Protein AF-A0AAQ4NQ13-F1 (afdb_monomer)

Solvent-accessible surface area (backbone atoms only — not comparable to full-atom values): 5378 Å² total; per-residue (Å²): 134,80,83,78,75,78,78,54,61,50,82,74,48,78,78,46,77,54,91,69,24,38,33,30,37,25,36,32,69,87,77,73,40,84,43,76,48,77,48,58,62,57,90,79,72,77,76,79,82,62,68,92,73,67,69,60,76,89,78,63,56,94,89,64,81,89,59,65,76,92,73,60,57,85,87,78,70,130

Secondary structure (DSSP, 8-state):
--------EEEEEEEEEETTEEEEEEEETTTTEEEEEEEESSTT------GGG---GGG--TT---S-GGG--TT---

Nearest PDB structures (foldseek):
  3fme-assembly1_A  TM=8.701E-01  e=2.795E-01  Homo sapiens
  4csv-assembly1_A  TM=8.571E-01  e=8.489E-01  synthetic construct
  7kx8-assembly1_A  TM=6.222E-01  e=1.769E-01  Homo sapiens
  2w5h-assembly1_A  TM=6.824E-01  e=4.714E-01  Homo sapiens
  2w5b-assembly1_A  TM=6.864E-01  e=4.714E-01  Homo sapiens

Sequence (78 aa):
MDNSKSEESSLLEFIGEGCFGKVAKCVNMNTNENTAIKILKDPFRVKLIDFGLAMPASEVWEGMIVQPCAYRAPEVSL

pLDDT: mean 75.87, std 16.02, range [42.03, 96.88]

Radius of gyration: 20.05 Å; Cα contacts (8 Å, |Δi|>4): 74; chains: 1; bounding box: 53×26×47 Å

Mean predicted aligned error: 14.19 Å

Structure (mmCIF, N/CA/C/O backbone):
data_AF-A0AAQ4NQ13-F1
#
_entry.id   AF-A0AAQ4NQ13-F1
#
loop_
_atom_site.group_PDB
_atom_site.id
_atom_site.type_symbol
_atom_site.label_atom_id
_atom_site.label_alt_id
_atom_site.label_comp_id
_atom_site.label_asym_id
_atom_site.label_entity_id
_atom_site.label_seq_id
_atom_site.pdbx_PDB_ins_code
_atom_site.Cartn_x
_atom_site.Cartn_y
_atom_site.Cartn_z
_atom_site.occupancy
_atom_site.B_iso_or_equiv
_atom_site.auth_seq_id
_atom_site.auth_comp_id
_atom_site.auth_asym_id
_atom_site.auth_atom_id
_atom_site.pdbx_PDB_model_num
ATOM 1 N N . MET A 1 1 ? -31.145 -5.449 -2.214 1.00 42.03 1 MET A N 1
ATOM 2 C CA . MET A 1 1 ? -31.004 -4.987 -0.818 1.00 42.03 1 MET A CA 1
ATOM 3 C C . MET A 1 1 ? -29.518 -4.935 -0.536 1.00 42.03 1 MET A C 1
ATOM 5 O O . MET A 1 1 ? -28.951 -5.912 -0.066 1.00 42.03 1 MET A O 1
ATOM 9 N N . ASP A 1 2 ? -28.878 -3.841 -0.940 1.00 46.59 2 ASP A N 1
ATOM 10 C CA . ASP A 1 2 ? -27.469 -3.607 -0.645 1.00 46.59 2 ASP A CA 1
ATOM 11 C C . ASP A 1 2 ? -27.347 -3.252 0.833 1.00 46.59 2 ASP A C 1
ATOM 13 O O . ASP A 1 2 ? -27.926 -2.275 1.306 1.00 46.59 2 ASP A O 1
ATOM 17 N N . ASN A 1 3 ? -26.639 -4.088 1.584 1.00 46.00 3 ASN A N 1
ATOM 18 C CA . ASN A 1 3 ? -26.333 -3.834 2.981 1.00 46.00 3 ASN A CA 1
ATOM 19 C C . ASN A 1 3 ? -25.165 -2.839 3.048 1.00 46.00 3 ASN A C 1
ATOM 21 O O . ASN A 1 3 ? -24.028 -3.221 3.321 1.00 46.00 3 ASN A O 1
ATOM 25 N N . SER A 1 4 ? -25.427 -1.567 2.742 1.00 55.00 4 SER A N 1
ATOM 26 C CA . SER A 1 4 ? -24.462 -0.485 2.936 1.00 55.00 4 SER A CA 1
ATOM 27 C C . SER A 1 4 ? -24.356 -0.180 4.431 1.00 55.00 4 SER A C 1
ATOM 29 O O . SER A 1 4 ? -24.955 0.773 4.928 1.00 55.00 4 SER A O 1
ATOM 31 N N . LYS A 1 5 ? -23.621 -1.011 5.176 1.00 54.88 5 LYS A N 1
ATOM 32 C CA . LYS A 1 5 ? -23.148 -0.615 6.504 1.00 54.88 5 LYS A CA 1
ATOM 33 C C . LYS A 1 5 ? -22.190 0.554 6.302 1.00 54.88 5 LYS A C 1
ATOM 35 O O . LYS A 1 5 ? -21.088 0.375 5.790 1.00 54.88 5 LYS A O 1
ATOM 40 N N . SER A 1 6 ? -22.628 1.758 6.653 1.00 59.50 6 SER A N 1
ATOM 41 C CA . SER A 1 6 ? -21.735 2.896 6.823 1.00 59.50 6 SER A CA 1
ATOM 42 C C . SER A 1 6 ? -20.895 2.627 8.070 1.00 59.50 6 SER A C 1
ATOM 44 O O . SER A 1 6 ? -21.325 2.894 9.190 1.00 59.50 6 SER A O 1
ATOM 46 N N . GLU A 1 7 ? -19.734 2.006 7.884 1.00 71.12 7 GLU A N 1
ATOM 47 C CA . GLU A 1 7 ? -18.726 1.873 8.934 1.00 71.12 7 GLU A CA 1
ATOM 48 C C . GLU A 1 7 ? -18.187 3.281 9.224 1.00 71.12 7 GLU A C 1
ATOM 50 O O . GLU A 1 7 ? -17.391 3.831 8.462 1.00 71.12 7 GLU A O 1
ATOM 55 N N . GLU A 1 8 ? -18.699 3.909 10.282 1.00 83.94 8 GLU A N 1
ATOM 56 C CA . GLU A 1 8 ? -18.270 5.236 10.704 1.00 83.94 8 GLU A CA 1
ATOM 57 C C . GLU A 1 8 ? -16.867 5.132 11.314 1.00 83.94 8 G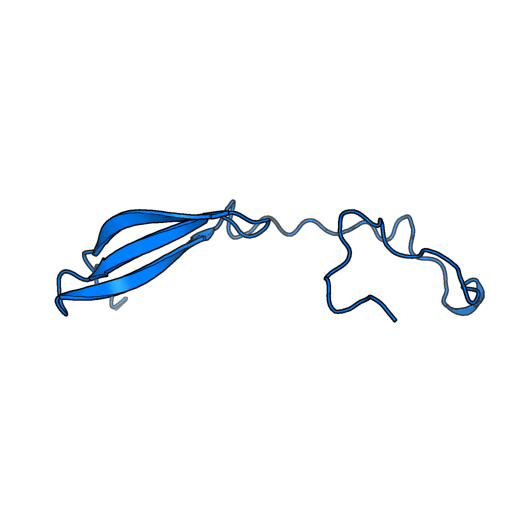LU A C 1
ATOM 59 O O . GLU A 1 8 ? -16.651 4.475 12.335 1.00 83.94 8 GLU A O 1
ATOM 64 N N . SER A 1 9 ? -15.883 5.740 10.652 1.00 86.44 9 SER A N 1
ATOM 65 C CA . SER A 1 9 ? -14.481 5.699 11.068 1.00 86.44 9 SER A CA 1
ATOM 66 C C . SER A 1 9 ? -13.888 7.099 11.127 1.00 86.44 9 SER A C 1
ATOM 68 O O . SER A 1 9 ? -14.044 7.871 10.179 1.00 86.44 9 SER A O 1
ATOM 70 N N . SER A 1 10 ? -13.151 7.399 12.194 1.00 92.50 10 SER A N 1
ATOM 71 C CA . SER A 1 10 ? -12.432 8.667 12.348 1.00 92.50 10 SER A CA 1
ATOM 72 C C . SER A 1 10 ? -10.976 8.517 11.910 1.00 92.50 10 SER A C 1
ATOM 74 O O . SER A 1 10 ? -10.274 7.624 12.389 1.00 92.50 10 SER A O 1
ATOM 76 N N . LEU A 1 11 ? -10.511 9.387 11.009 1.00 92.19 11 LEU A N 1
ATOM 77 C CA . LEU A 1 11 ? -9.118 9.416 10.550 1.00 92.19 11 LEU A CA 1
ATOM 78 C C . LEU A 1 11 ? -8.205 9.957 11.657 1.00 92.19 11 LEU A C 1
ATOM 80 O O . LEU A 1 11 ? -8.484 11.012 12.220 1.00 92.19 11 LEU A O 1
ATOM 84 N N . LEU A 1 12 ? -7.105 9.253 11.940 1.00 93.31 12 LEU A N 1
ATOM 85 C CA . LEU A 1 12 ? -6.079 9.698 12.887 1.00 93.31 12 LEU A CA 1
ATOM 86 C C . LEU A 1 12 ? -4.889 10.324 12.158 1.00 93.31 12 LEU A C 1
ATOM 88 O O . LEU A 1 12 ? -4.617 11.511 12.299 1.00 93.31 12 LEU A O 1
ATOM 92 N N . GLU A 1 13 ? -4.179 9.520 11.367 1.00 95.50 13 GLU A N 1
ATOM 93 C CA . GLU A 1 13 ? -2.957 9.933 10.675 1.00 95.50 13 GLU A CA 1
ATOM 94 C C . GLU A 1 13 ? -2.733 9.111 9.403 1.00 95.50 13 GLU A C 1
ATOM 96 O O . GLU A 1 13 ? -3.222 7.987 9.271 1.00 95.50 13 GLU A O 1
ATOM 101 N N . PHE A 1 14 ? -1.958 9.652 8.465 1.00 96.19 14 PHE A N 1
ATOM 102 C CA . PHE A 1 14 ? -1.466 8.886 7.322 1.00 96.19 14 PHE A CA 1
ATOM 103 C C . PHE A 1 14 ? -0.185 8.149 7.711 1.00 96.19 14 PHE A C 1
ATOM 105 O O . PHE A 1 14 ? 0.773 8.772 8.153 1.00 96.19 14 PHE A O 1
ATOM 112 N N . ILE A 1 15 ? -0.165 6.832 7.501 1.00 96.88 15 ILE A N 1
ATOM 113 C CA . ILE A 1 15 ? 0.946 5.953 7.897 1.00 96.88 15 ILE A CA 1
ATOM 114 C C . ILE A 1 15 ? 1.748 5.414 6.708 1.00 96.88 15 ILE A C 1
ATOM 116 O O . ILE A 1 15 ? 2.772 4.765 6.900 1.00 96.88 15 ILE A O 1
ATOM 120 N N . GLY A 1 16 ? 1.304 5.660 5.472 1.00 93.31 16 GLY A N 1
ATOM 121 C CA . GLY A 1 16 ? 2.052 5.252 4.286 1.00 93.31 16 GLY A CA 1
ATOM 122 C C . GLY A 1 16 ? 1.474 5.774 2.975 1.00 93.31 16 GLY A C 1
ATOM 123 O O . GLY A 1 16 ? 0.276 6.034 2.855 1.00 93.31 16 GLY A O 1
ATOM 124 N N . GLU A 1 17 ? 2.335 5.891 1.967 1.00 94.31 17 GLU A N 1
ATOM 125 C CA . GLU A 1 17 ? 1.973 6.229 0.592 1.00 94.31 17 GLU A CA 1
ATOM 126 C C . GLU A 1 17 ? 2.758 5.348 -0.384 1.00 94.31 17 GLU A C 1
ATOM 128 O O . GLU A 1 17 ? 3.957 5.136 -0.224 1.00 94.31 17 GLU A O 1
ATOM 133 N N . GLY A 1 18 ? 2.077 4.838 -1.408 1.00 86.25 18 GLY A N 1
ATOM 134 C CA . GLY A 1 18 ? 2.687 4.060 -2.479 1.00 86.25 18 GLY A CA 1
ATOM 135 C C . GLY A 1 18 ? 1.909 4.172 -3.787 1.00 86.25 18 GLY A C 1
ATOM 136 O O . GLY A 1 18 ? 0.948 4.937 -3.905 1.00 86.25 18 GLY A O 1
ATOM 137 N N . CYS A 1 19 ? 2.300 3.375 -4.785 1.00 82.25 19 CYS A N 1
ATOM 138 C CA . CYS A 1 19 ? 1.684 3.403 -6.118 1.00 82.25 19 CYS A CA 1
ATOM 139 C C . CYS A 1 19 ? 0.172 3.128 -6.091 1.00 82.25 19 CYS A C 1
ATOM 141 O O . CYS A 1 19 ? -0.578 3.722 -6.859 1.00 82.25 19 CYS A O 1
ATOM 143 N N . PHE A 1 20 ? -0.277 2.271 -5.173 1.00 82.38 20 PHE A N 1
ATOM 144 C CA . PHE A 1 20 ? -1.685 1.897 -5.028 1.00 82.38 20 PHE A CA 1
ATOM 145 C C . PHE A 1 20 ? -2.510 2.891 -4.202 1.00 82.38 20 PHE A C 1
ATOM 147 O O . PHE A 1 20 ? -3.712 2.692 -4.051 1.00 82.38 20 PHE A O 1
ATOM 154 N N . GLY A 1 21 ? -1.891 3.940 -3.652 1.00 89.62 21 GLY A N 1
ATOM 155 C CA . GLY A 1 21 ? -2.572 4.972 -2.878 1.00 89.62 21 GLY A CA 1
ATOM 156 C C . GLY A 1 21 ? -1.986 5.198 -1.488 1.00 89.62 21 GLY A C 1
ATOM 157 O O . GLY A 1 21 ? -0.808 4.932 -1.247 1.00 89.62 21 GLY A O 1
ATOM 158 N N . LYS A 1 22 ? -2.803 5.743 -0.588 1.00 94.56 22 LYS A N 1
ATOM 159 C CA . LYS A 1 22 ? -2.409 6.119 0.776 1.00 94.56 22 LYS A CA 1
ATOM 160 C C . LYS A 1 22 ? -3.008 5.159 1.794 1.00 94.56 22 LYS A C 1
ATOM 162 O O . LYS A 1 22 ? -4.094 4.635 1.578 1.00 94.56 22 LYS A O 1
ATOM 167 N N . VAL A 1 23 ? -2.320 4.948 2.905 1.00 94.75 23 VAL A N 1
ATOM 168 C CA . VAL A 1 23 ? -2.834 4.198 4.053 1.00 94.75 23 VAL A CA 1
ATOM 169 C C . VAL A 1 23 ? -2.982 5.165 5.216 1.00 94.75 23 VAL A C 1
ATOM 171 O O . VAL A 1 23 ? -2.032 5.867 5.564 1.00 94.75 23 VAL A O 1
ATOM 174 N N . ALA A 1 24 ? -4.175 5.207 5.798 1.00 96.62 24 ALA A N 1
ATOM 175 C CA . ALA A 1 24 ? -4.467 5.978 6.995 1.00 96.62 24 ALA A CA 1
ATOM 176 C C . ALA A 1 24 ? -4.776 5.037 8.156 1.00 96.62 24 ALA A C 1
ATOM 178 O O . ALA A 1 24 ? -5.433 4.011 7.981 1.00 96.62 24 ALA A O 1
ATOM 179 N N . LYS A 1 25 ? -4.300 5.397 9.342 1.00 96.62 25 LYS A N 1
ATOM 180 C CA . LYS A 1 25 ? -4.744 4.809 10.597 1.00 96.62 25 LYS A CA 1
ATOM 181 C C . LYS A 1 25 ? -6.041 5.499 11.007 1.00 96.62 25 LYS A C 1
ATOM 183 O O . LYS A 1 25 ? -6.115 6.728 10.991 1.00 96.62 25 LYS A O 1
ATOM 188 N N . CYS A 1 26 ? -7.038 4.716 11.385 1.00 95.50 26 CYS A N 1
ATOM 189 C CA . CYS A 1 26 ? -8.363 5.191 11.763 1.00 95.50 26 CYS A CA 1
ATOM 190 C C . CYS A 1 26 ? -8.851 4.464 13.020 1.00 95.50 26 CYS A C 1
ATOM 192 O O . CYS A 1 26 ? -8.376 3.373 13.331 1.00 95.50 26 CYS A O 1
ATOM 194 N N . VAL A 1 27 ? -9.830 5.040 13.711 1.00 95.25 27 VAL A N 1
ATOM 195 C CA . VAL A 1 27 ? -10.604 4.344 14.749 1.00 95.25 27 VAL A CA 1
ATOM 196 C C . VAL A 1 27 ? -11.963 3.989 14.168 1.00 95.25 27 VAL A C 1
ATOM 198 O O . VAL A 1 27 ? -12.645 4.867 13.635 1.00 95.25 27 VAL A O 1
ATOM 201 N N . ASN A 1 28 ? -12.354 2.718 14.249 1.00 91.88 28 ASN A N 1
ATOM 202 C CA . ASN A 1 28 ? -13.722 2.306 13.953 1.00 91.88 28 ASN A CA 1
ATOM 203 C C . ASN A 1 28 ? -14.614 2.728 15.127 1.00 91.88 28 ASN A C 1
ATOM 205 O O . ASN A 1 28 ? -14.412 2.260 16.244 1.00 91.88 28 ASN A O 1
ATOM 209 N N . MET A 1 29 ? -15.593 3.601 14.893 1.00 88.69 29 MET A N 1
ATOM 210 C CA . MET A 1 29 ? -16.438 4.139 15.964 1.00 88.69 29 MET A CA 1
ATOM 211 C C . MET A 1 29 ? -17.439 3.106 16.504 1.00 88.69 29 MET A C 1
ATOM 213 O O . MET A 1 29 ? -17.939 3.270 17.613 1.00 88.69 29 MET A O 1
ATOM 217 N N . ASN A 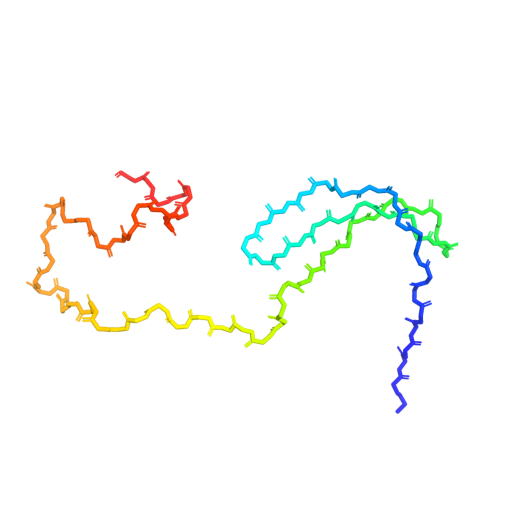1 30 ? -17.698 2.021 15.764 1.00 91.44 30 ASN A N 1
ATOM 218 C CA . ASN A 1 30 ? -18.596 0.945 16.186 1.00 91.44 30 ASN A CA 1
ATOM 219 C C . ASN A 1 30 ? -17.921 -0.032 17.157 1.00 91.44 30 ASN A C 1
ATOM 221 O O . ASN A 1 30 ? -18.549 -0.474 18.117 1.00 91.44 30 ASN A O 1
ATOM 225 N N . THR A 1 31 ? -16.656 -0.390 16.905 1.00 91.81 31 THR A N 1
ATOM 226 C CA . THR A 1 31 ? -15.900 -1.350 17.736 1.00 91.81 31 THR A CA 1
ATOM 227 C C . THR A 1 31 ? -14.899 -0.682 1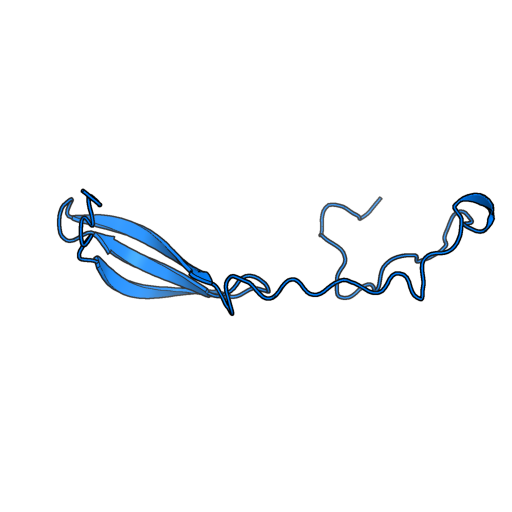8.676 1.00 91.81 31 THR A C 1
ATOM 229 O O . THR A 1 31 ? -14.397 -1.326 19.592 1.00 91.81 31 THR A O 1
ATOM 232 N N . ASN A 1 32 ? -14.634 0.613 18.485 1.00 91.56 32 ASN A N 1
ATOM 233 C CA . ASN A 1 32 ? -13.582 1.371 19.160 1.00 91.56 32 ASN A CA 1
ATOM 234 C C . ASN A 1 32 ? -12.177 0.768 18.954 1.00 91.56 32 ASN A C 1
ATOM 236 O O . ASN A 1 32 ? -11.316 0.822 19.832 1.00 91.56 32 ASN A O 1
ATOM 240 N N . GLU A 1 33 ? -11.950 0.167 17.784 1.00 94.31 33 GLU A N 1
ATOM 241 C CA . GLU A 1 33 ? -10.687 -0.478 17.426 1.00 94.31 33 GLU A CA 1
ATOM 242 C C . GLU A 1 33 ? -9.873 0.367 16.444 1.00 94.31 33 GLU A C 1
ATOM 244 O O . GLU A 1 33 ? -10.409 1.021 15.543 1.00 94.31 33 GLU A O 1
ATOM 249 N N . ASN A 1 34 ? -8.546 0.295 16.578 1.00 94.31 34 ASN A N 1
ATOM 250 C CA . ASN A 1 34 ? -7.628 0.863 15.598 1.00 94.31 34 ASN A CA 1
ATOM 251 C C . ASN A 1 34 ? -7.603 -0.004 14.337 1.00 94.31 34 ASN A C 1
ATOM 253 O O . ASN A 1 34 ? -7.291 -1.192 14.386 1.00 94.31 34 ASN A O 1
ATOM 257 N N . THR A 1 35 ? -7.851 0.621 13.195 1.00 94.50 35 THR A N 1
ATOM 258 C CA . THR A 1 35 ? -7.870 -0.010 11.876 1.00 94.50 35 THR A CA 1
ATOM 259 C C . THR A 1 35 ? -6.978 0.760 10.905 1.00 94.50 35 THR A C 1
ATOM 261 O O . THR A 1 35 ? -6.598 1.907 11.151 1.00 94.50 35 THR A O 1
ATOM 264 N N . ALA A 1 36 ? -6.621 0.125 9.791 1.00 95.50 36 ALA A N 1
ATOM 265 C CA . ALA A 1 36 ? -5.922 0.773 8.691 1.00 95.50 36 ALA A CA 1
ATOM 266 C C . ALA A 1 36 ? -6.824 0.779 7.454 1.00 95.50 36 ALA A C 1
ATOM 268 O O . ALA A 1 36 ? -7.273 -0.275 7.006 1.00 95.50 36 ALA A O 1
ATOM 269 N N . ILE A 1 37 ? -7.069 1.959 6.891 1.00 93.50 37 ILE A N 1
ATOM 270 C CA . ILE A 1 37 ? -7.876 2.137 5.682 1.00 93.50 37 ILE A CA 1
ATOM 271 C C . ILE A 1 37 ? -6.947 2.471 4.516 1.00 93.50 37 ILE A C 1
ATOM 273 O O . ILE A 1 37 ? -6.168 3.427 4.571 1.00 93.50 37 ILE A O 1
ATOM 277 N N . LYS A 1 38 ? -7.034 1.682 3.439 1.00 92.44 38 LYS A N 1
ATOM 278 C CA . LYS A 1 38 ? -6.308 1.925 2.187 1.00 92.44 38 LYS A CA 1
ATOM 279 C C . LYS A 1 38 ? -7.163 2.765 1.241 1.00 92.44 38 LYS A C 1
ATOM 281 O O . LYS A 1 38 ? -8.199 2.321 0.761 1.00 92.44 38 LYS A O 1
ATOM 286 N N . ILE A 1 39 ? -6.692 3.969 0.947 1.00 91.12 39 ILE A N 1
ATOM 287 C CA . ILE A 1 39 ? -7.319 4.940 0.052 1.00 91.12 39 ILE A CA 1
ATOM 288 C C . ILE A 1 39 ? -6.680 4.782 -1.326 1.00 91.12 39 ILE A C 1
ATOM 290 O O . ILE A 1 39 ? -5.519 5.150 -1.520 1.00 91.12 39 ILE A O 1
ATOM 294 N N 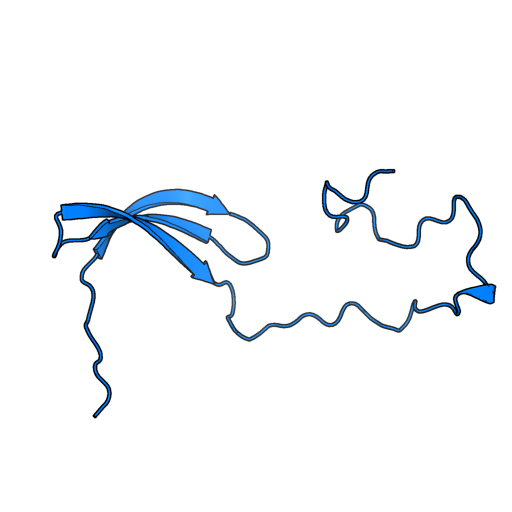. LEU A 1 40 ? -7.421 4.214 -2.277 1.00 88.50 40 LEU A N 1
ATOM 295 C CA . LEU A 1 40 ? -6.915 3.920 -3.618 1.00 88.50 40 LEU A CA 1
ATOM 296 C C . LEU A 1 40 ? -6.776 5.198 -4.459 1.00 88.50 40 LEU A C 1
ATOM 298 O O . LEU A 1 40 ? -7.716 5.985 -4.571 1.00 88.50 40 LEU A O 1
ATOM 302 N N . LYS A 1 41 ? -5.606 5.390 -5.086 1.00 78.50 41 LYS A N 1
ATOM 303 C CA . LYS A 1 41 ? -5.419 6.405 -6.135 1.00 78.50 41 LYS A CA 1
ATOM 304 C C . LYS A 1 41 ? -6.025 5.856 -7.423 1.00 78.50 41 LYS A C 1
ATOM 306 O O . LYS A 1 41 ? -5.349 5.136 -8.145 1.00 78.50 41 LYS A O 1
ATOM 311 N N . ASP A 1 42 ? -7.279 6.216 -7.678 1.00 79.44 42 ASP A N 1
ATOM 312 C CA . ASP A 1 42 ? -8.012 5.884 -8.903 1.00 79.44 42 ASP A CA 1
ATOM 313 C C . ASP A 1 42 ? -8.241 4.359 -9.063 1.00 79.44 42 ASP A C 1
ATOM 315 O O . ASP A 1 42 ? -7.419 3.659 -9.660 1.00 79.44 42 ASP A O 1
ATOM 319 N N . PRO A 1 43 ? -9.332 3.802 -8.494 1.00 65.81 43 PRO A N 1
ATOM 320 C CA . PRO A 1 43 ? -9.518 2.353 -8.320 1.00 65.81 43 PRO A CA 1
ATOM 321 C C . PRO A 1 43 ? -9.505 1.536 -9.623 1.00 65.81 43 PRO A C 1
ATOM 323 O O . PRO A 1 43 ? -9.366 0.317 -9.569 1.00 65.81 43 PRO A O 1
ATOM 326 N N . PHE A 1 44 ? -9.607 2.189 -10.783 1.00 66.56 44 PHE A N 1
ATOM 327 C CA . PHE A 1 44 ? -9.672 1.543 -12.096 1.00 66.56 44 PHE A CA 1
ATOM 328 C C . PHE A 1 44 ? -8.499 1.885 -13.017 1.00 66.56 44 PHE A C 1
ATOM 330 O O . PHE A 1 44 ? -8.480 1.462 -14.174 1.00 66.56 44 PHE A O 1
ATOM 337 N N . ARG A 1 45 ? -7.495 2.631 -12.542 1.00 64.69 45 ARG A N 1
ATOM 338 C CA . ARG A 1 45 ? -6.382 3.055 -13.393 1.00 64.69 45 ARG A CA 1
ATOM 339 C C . ARG A 1 45 ? -5.304 1.978 -13.479 1.00 64.69 45 ARG A C 1
ATOM 341 O O . ARG A 1 45 ? -4.214 2.101 -12.923 1.00 64.69 45 ARG A O 1
ATOM 348 N N . VAL A 1 46 ? -5.608 0.925 -14.232 1.00 64.06 46 VAL A N 1
ATOM 349 C CA . VAL A 1 46 ? -4.613 -0.053 -14.678 1.00 64.06 46 VAL A CA 1
ATOM 350 C C . VAL A 1 46 ? -3.711 0.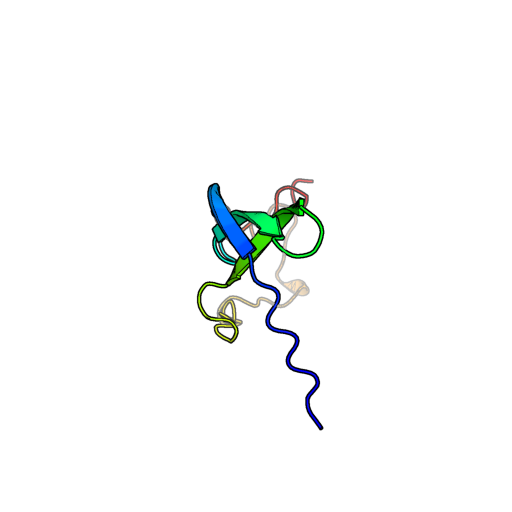636 -15.700 1.00 64.06 46 VAL A C 1
ATOM 352 O O . VAL A 1 46 ? -4.131 0.948 -16.813 1.00 64.06 46 VAL A O 1
ATOM 355 N N . LYS A 1 47 ? -2.460 0.909 -15.326 1.00 61.34 47 LYS A N 1
ATOM 356 C CA . LYS A 1 47 ? -1.432 1.288 -16.298 1.00 61.34 47 LYS A CA 1
ATOM 357 C C . LYS A 1 47 ? -0.897 -0.002 -16.909 1.00 61.34 47 LYS A C 1
ATOM 359 O O . LYS A 1 47 ? -0.118 -0.699 -16.266 1.00 61.34 47 LYS A O 1
ATOM 364 N N . LEU A 1 48 ? -1.345 -0.324 -18.123 1.00 64.69 48 LEU A N 1
ATOM 365 C CA . LEU A 1 48 ? -0.668 -1.307 -18.966 1.00 64.69 48 LEU A CA 1
ATOM 366 C C . LEU A 1 48 ? 0.783 -0.840 -19.121 1.00 64.69 48 LEU A C 1
ATOM 368 O O . LEU A 1 48 ? 1.039 0.201 -19.727 1.00 64.69 48 LEU A O 1
ATOM 372 N N . ILE A 1 49 ? 1.720 -1.567 -18.518 1.00 62.59 49 ILE A N 1
ATOM 373 C CA . ILE A 1 49 ? 3.139 -1.420 -18.826 1.00 62.59 49 ILE A CA 1
ATOM 374 C C . ILE A 1 49 ? 3.364 -2.056 -20.198 1.00 62.59 49 ILE A C 1
ATOM 376 O O . ILE A 1 49 ? 3.563 -3.254 -20.332 1.00 62.59 49 ILE A O 1
ATOM 380 N N . ASP A 1 50 ? 3.151 -1.214 -21.201 1.00 56.34 50 ASP A N 1
ATOM 381 C CA . ASP A 1 50 ? 3.636 -1.256 -22.575 1.00 56.34 50 ASP A CA 1
ATOM 382 C C . ASP A 1 50 ? 4.283 -2.579 -23.041 1.00 56.34 50 ASP A C 1
ATOM 384 O O . ASP A 1 50 ? 5.456 -2.851 -22.785 1.00 56.34 50 ASP A O 1
ATOM 388 N N . PHE A 1 51 ? 3.539 -3.375 -23.818 1.00 57.41 51 PHE A N 1
ATOM 389 C CA . PHE A 1 51 ? 4.116 -4.473 -24.605 1.00 57.41 51 PHE A CA 1
ATOM 390 C C . PHE A 1 51 ? 5.053 -3.964 -25.719 1.00 57.41 51 PHE A C 1
ATOM 392 O O . PHE A 1 51 ? 5.668 -4.778 -26.398 1.00 57.41 51 PHE A O 1
ATOM 399 N N . GLY A 1 52 ? 5.196 -2.646 -25.926 1.00 58.09 52 GLY A N 1
ATOM 400 C CA . GLY A 1 52 ? 6.114 -2.065 -26.911 1.00 58.09 52 GLY A CA 1
ATOM 401 C C . GLY A 1 52 ? 7.594 -2.404 -26.687 1.00 58.09 52 GLY A C 1
ATOM 402 O O . GLY A 1 52 ? 8.393 -2.244 -27.605 1.00 58.09 52 GLY A O 1
ATOM 403 N N . LEU A 1 53 ? 7.955 -2.918 -25.504 1.00 57.03 53 LEU A N 1
ATOM 404 C CA . LEU A 1 53 ? 9.275 -3.485 -25.189 1.00 57.03 53 LEU A CA 1
ATOM 405 C C . LEU A 1 53 ? 9.244 -5.008 -24.959 1.00 57.03 53 LEU A C 1
ATOM 407 O O . LEU A 1 53 ? 10.219 -5.577 -24.470 1.00 57.03 53 LEU A O 1
ATOM 411 N N . ALA A 1 54 ? 8.136 -5.685 -25.270 1.00 67.31 54 ALA A N 1
ATOM 412 C CA . ALA A 1 54 ? 8.048 -7.135 -25.154 1.00 67.31 54 ALA A CA 1
ATOM 413 C C . ALA A 1 54 ? 8.904 -7.786 -26.250 1.00 67.31 54 ALA A C 1
ATOM 415 O O . ALA A 1 54 ? 8.478 -7.927 -27.394 1.00 67.31 54 ALA A O 1
ATOM 416 N N . MET A 1 55 ? 10.126 -8.174 -25.891 1.00 72.00 55 MET A N 1
ATOM 417 C CA . MET A 1 55 ? 10.978 -9.009 -26.732 1.00 72.00 55 MET A CA 1
ATOM 418 C C . MET A 1 55 ? 10.641 -10.489 -26.518 1.00 72.00 55 MET A C 1
ATOM 420 O O . MET A 1 55 ? 10.292 -10.889 -25.400 1.00 72.00 55 MET A O 1
ATOM 424 N N . PRO A 1 56 ? 10.734 -11.329 -27.562 1.00 76.31 56 PRO A N 1
ATOM 425 C CA . PRO A 1 56 ? 10.558 -12.764 -27.402 1.00 76.31 56 PRO A CA 1
ATOM 426 C C . PRO A 1 56 ? 11.631 -13.315 -26.458 1.00 76.31 56 PRO A C 1
ATOM 428 O O . PRO A 1 56 ? 12.773 -12.860 -26.460 1.00 76.31 56 PRO A O 1
ATOM 431 N N . ALA A 1 57 ? 11.285 -14.339 -25.676 1.00 74.38 57 ALA A N 1
ATOM 432 C CA . ALA A 1 57 ? 12.213 -14.954 -24.722 1.00 74.38 57 ALA A CA 1
ATOM 433 C C . ALA A 1 57 ? 13.513 -15.457 -25.383 1.00 74.38 57 ALA A C 1
ATOM 435 O O . ALA A 1 57 ? 14.545 -15.534 -24.726 1.00 74.38 57 ALA A O 1
ATOM 436 N N . SER A 1 58 ? 13.475 -15.752 -26.688 1.00 82.75 58 SER A N 1
ATOM 437 C CA . SER A 1 58 ? 14.637 -16.136 -27.498 1.00 82.75 58 SER A CA 1
ATOM 438 C C . SER A 1 58 ? 15.658 -15.016 -27.718 1.00 82.75 58 SER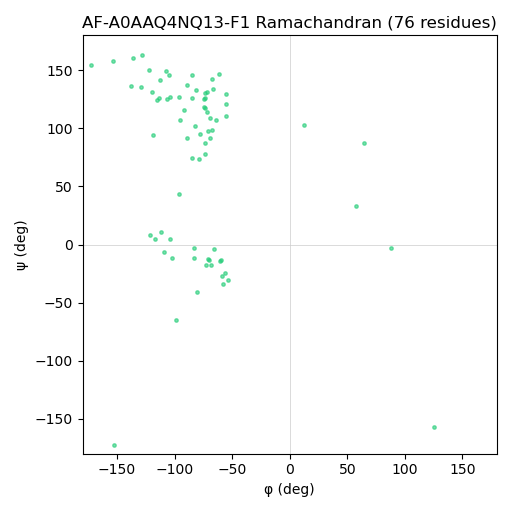 A C 1
ATOM 440 O O . SER A 1 58 ? 16.781 -15.300 -28.116 1.00 82.75 58 SER A O 1
ATOM 442 N N . GLU A 1 59 ? 15.276 -13.759 -27.506 1.00 82.25 59 GLU A N 1
ATOM 443 C CA . GLU A 1 59 ? 16.147 -12.588 -27.656 1.00 82.25 59 GLU A CA 1
ATOM 444 C C . GLU A 1 59 ? 16.616 -12.030 -26.301 1.00 82.25 59 GLU A C 1
ATOM 446 O O . GLU A 1 59 ? 17.298 -11.006 -26.257 1.00 82.25 59 GLU A O 1
ATOM 451 N N . VAL A 1 60 ? 16.269 -12.702 -25.197 1.00 80.62 60 VAL A N 1
ATOM 452 C CA . VAL A 1 60 ? 16.718 -12.366 -23.841 1.00 80.62 60 VAL A CA 1
ATOM 453 C C . VAL A 1 60 ? 18.028 -13.091 -23.542 1.00 80.62 60 VAL A C 1
ATOM 455 O O . VAL A 1 60 ? 18.172 -14.278 -23.825 1.00 80.62 60 VAL A O 1
ATOM 458 N N . TRP A 1 61 ? 18.974 -12.386 -22.925 1.00 79.12 61 TRP A N 1
ATOM 459 C CA . TRP A 1 61 ? 20.284 -12.923 -22.549 1.00 79.12 61 TRP A CA 1
ATOM 460 C C . TRP A 1 61 ? 20.501 -12.769 -21.044 1.00 79.12 61 TRP A C 1
ATOM 462 O O . TRP A 1 61 ? 19.992 -11.825 -20.431 1.00 79.12 61 TRP A O 1
ATOM 472 N N . GLU A 1 62 ? 21.270 -13.673 -20.437 1.00 76.12 62 GLU A N 1
ATOM 473 C CA . GLU A 1 62 ? 21.668 -13.534 -19.034 1.00 76.12 62 GLU A CA 1
ATOM 474 C C . GLU A 1 62 ? 22.368 -12.181 -18.814 1.00 76.12 62 GLU A C 1
ATOM 476 O O . GLU A 1 62 ? 23.252 -11.785 -19.574 1.00 76.12 62 GLU A O 1
ATOM 481 N N . GLY A 1 63 ? 21.922 -11.439 -17.796 1.00 75.75 63 GLY A N 1
ATOM 482 C CA . GLY A 1 63 ? 22.400 -10.082 -17.507 1.00 75.75 63 GLY A CA 1
ATOM 483 C C . GLY A 1 63 ? 21.652 -8.952 -18.226 1.00 75.75 63 GLY A C 1
ATOM 484 O O . GLY A 1 63 ? 21.922 -7.783 -17.945 1.00 75.75 63 GLY A O 1
ATOM 485 N N . MET A 1 64 ? 20.682 -9.248 -19.101 1.00 74.25 64 MET A N 1
ATOM 486 C CA . MET A 1 64 ? 19.790 -8.215 -19.637 1.00 74.25 64 MET A CA 1
ATOM 487 C C . MET A 1 64 ? 18.877 -7.629 -18.554 1.00 74.25 64 MET A C 1
ATOM 489 O O . MET 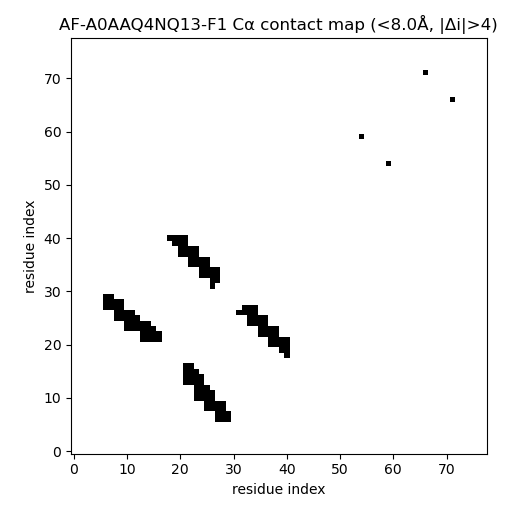A 1 64 ? 18.212 -8.342 -17.800 1.00 74.25 64 MET A O 1
ATOM 493 N N . ILE A 1 65 ? 18.780 -6.299 -18.524 1.00 66.56 65 ILE A N 1
ATOM 494 C CA . ILE A 1 65 ? 17.868 -5.571 -17.637 1.00 66.56 65 ILE A CA 1
ATOM 495 C C . ILE A 1 65 ? 16.523 -5.408 -18.355 1.00 66.56 65 ILE A C 1
ATOM 497 O O . ILE A 1 65 ? 16.305 -4.447 -19.085 1.00 66.56 65 ILE A O 1
ATOM 501 N N . VAL A 1 66 ? 15.615 -6.364 -18.148 1.00 68.38 66 VAL A N 1
ATOM 502 C CA . VAL A 1 66 ? 14.287 -6.399 -18.802 1.00 68.38 66 VAL A CA 1
ATOM 503 C C . VAL A 1 66 ? 13.247 -5.525 -18.074 1.00 68.38 66 VAL A C 1
ATOM 505 O O . VAL A 1 66 ? 12.172 -5.250 -18.596 1.00 68.38 66 VAL A O 1
ATOM 508 N N . GLN A 1 67 ? 13.555 -5.045 -16.863 1.00 61.28 67 GLN A N 1
ATOM 509 C CA . GLN A 1 67 ? 12.636 -4.235 -16.056 1.00 61.28 67 GLN A CA 1
ATOM 510 C C . GLN A 1 67 ? 13.241 -2.860 -15.764 1.00 61.28 67 GLN A C 1
ATOM 512 O O . GLN A 1 67 ? 14.375 -2.811 -15.282 1.00 61.28 67 GLN A O 1
ATOM 517 N N . PRO A 1 68 ? 12.505 -1.747 -15.967 1.00 57.03 68 PRO A N 1
ATOM 518 C CA . PRO A 1 68 ? 12.961 -0.441 -15.513 1.00 57.03 68 PRO A CA 1
ATOM 519 C C . PRO A 1 68 ? 13.249 -0.507 -14.009 1.00 57.03 68 PRO A C 1
ATOM 521 O O . PRO A 1 68 ? 12.358 -0.827 -13.220 1.00 57.03 68 PRO A O 1
ATOM 524 N N . CYS A 1 69 ? 14.486 -0.207 -13.607 1.00 56.53 69 CYS A N 1
ATOM 525 C CA . CYS A 1 69 ? 14.968 -0.384 -12.231 1.00 56.53 69 CYS A CA 1
ATOM 526 C C . CYS A 1 69 ? 14.066 0.318 -11.200 1.00 56.53 69 CYS A C 1
ATOM 528 O O . CYS A 1 69 ? 13.907 -0.153 -10.081 1.00 56.53 69 CYS A O 1
ATOM 530 N N . ALA A 1 70 ? 13.430 1.421 -11.609 1.00 56.94 70 ALA A N 1
ATOM 531 C CA . ALA A 1 70 ? 12.527 2.220 -10.787 1.00 56.94 70 ALA A CA 1
ATOM 532 C C . ALA A 1 70 ? 11.171 1.552 -10.464 1.00 56.94 70 ALA A C 1
ATOM 534 O O . ALA A 1 70 ? 10.448 2.054 -9.609 1.00 56.94 70 ALA A O 1
ATOM 535 N N . TYR A 1 71 ? 10.812 0.449 -11.132 1.00 55.28 71 TYR A N 1
ATOM 536 C CA . TYR A 1 71 ? 9.539 -0.267 -10.944 1.00 55.28 71 TYR A CA 1
ATOM 537 C C . TYR A 1 71 ? 9.724 -1.736 -10.527 1.00 55.28 71 TYR A C 1
ATOM 539 O O . TYR A 1 71 ? 8.758 -2.499 -10.498 1.00 55.28 71 TYR A O 1
ATOM 547 N N . ARG A 1 72 ? 10.957 -2.151 -10.217 1.00 56.16 72 ARG A N 1
ATOM 548 C CA . ARG A 1 72 ? 11.276 -3.517 -9.799 1.00 56.16 72 ARG A CA 1
ATOM 549 C C . ARG A 1 72 ? 10.814 -3.744 -8.356 1.00 56.16 72 ARG A C 1
ATOM 551 O O . ARG A 1 72 ? 11.175 -2.981 -7.462 1.00 56.16 72 ARG A O 1
ATOM 558 N N . ALA A 1 73 ? 10.009 -4.780 -8.133 1.00 61.75 73 ALA A N 1
ATOM 559 C CA . ALA A 1 73 ? 9.620 -5.183 -6.786 1.00 61.75 73 ALA A CA 1
ATOM 560 C C . ALA A 1 73 ? 10.855 -5.721 -6.025 1.00 61.75 73 ALA A C 1
ATOM 562 O O . ALA A 1 73 ? 11.709 -6.355 -6.654 1.00 61.75 73 ALA A O 1
ATOM 563 N N . PRO A 1 74 ? 11.000 -5.450 -4.714 1.00 60.56 74 PRO A N 1
ATOM 564 C CA . PRO A 1 74 ? 12.209 -5.773 -3.948 1.00 60.56 74 PRO A CA 1
ATOM 565 C C . PRO A 1 74 ? 12.568 -7.268 -3.953 1.00 60.56 74 PRO A C 1
ATOM 567 O O . PRO A 1 74 ? 13.744 -7.611 -3.885 1.00 60.56 74 PRO A O 1
ATOM 570 N N . GLU A 1 75 ? 11.586 -8.153 -4.110 1.00 59.66 75 GLU A N 1
ATOM 571 C CA . GLU A 1 75 ? 11.761 -9.602 -4.245 1.00 59.66 75 GLU A CA 1
ATOM 572 C C . GLU A 1 75 ? 12.397 -10.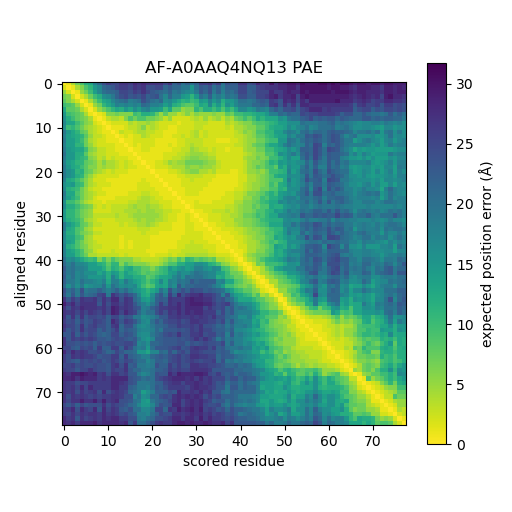046 -5.576 1.00 59.66 75 GLU A C 1
ATOM 574 O O . GLU A 1 75 ? 12.849 -11.181 -5.693 1.00 59.66 75 GLU A O 1
ATOM 579 N N . VAL A 1 76 ? 12.473 -9.162 -6.577 1.00 60.25 76 VAL A N 1
ATOM 580 C CA . VAL A 1 76 ? 13.046 -9.442 -7.908 1.00 60.25 76 VAL A CA 1
ATOM 581 C C . VAL A 1 76 ? 14.506 -8.976 -7.975 1.00 60.25 76 VAL A C 1
ATOM 583 O O . VAL A 1 76 ? 14.949 -8.342 -8.933 1.00 60.25 76 VAL A O 1
ATOM 586 N N . SER A 1 77 ? 15.273 -9.262 -6.929 1.00 55.75 77 SER A N 1
ATOM 587 C CA . SER A 1 77 ? 16.731 -9.119 -6.923 1.00 55.75 77 SER A CA 1
ATOM 588 C C . SER A 1 77 ? 17.325 -10.501 -6.670 1.00 55.75 77 SER A C 1
ATOM 590 O O . SER A 1 77 ? 17.395 -10.941 -5.52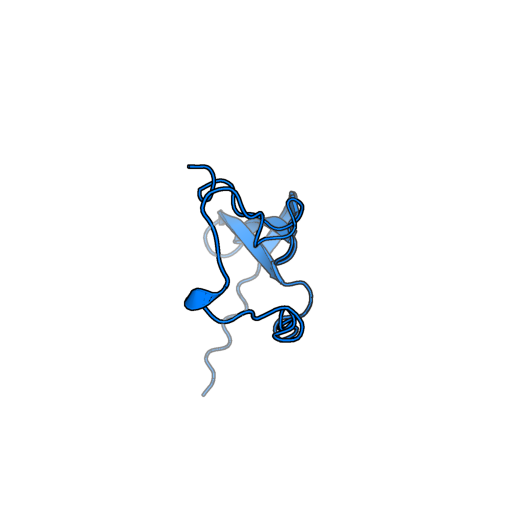6 1.00 55.75 77 SER A O 1
ATOM 592 N N . LEU A 1 78 ? 17.665 -11.197 -7.756 1.00 51.62 78 LEU A N 1
ATOM 593 C CA . LEU A 1 78 ? 18.486 -12.410 -7.766 1.00 51.62 78 LEU A CA 1
ATOM 594 C C . LEU A 1 78 ? 19.872 -12.037 -8.286 1.00 51.62 78 LEU A C 1
ATOM 596 O O . LEU A 1 78 ? 19.912 -11.277 -9.284 1.00 51.62 78 LEU A O 1
#

InterPro domains:
  IPR011009 Protein kinase-like domain superfamily [SSF56112] (11-76)
  IPR017441 Protein kinase, ATP binding site [PS00107] (15-38)
  IPR050494 Serine/threonine and dual-specificity kinase [PTHR24058] (11-41)

Foldseek 3Di:
DDPPPPQDKAFDAWDDADPQGTKTWIQRPVVRDIDIDGDGPPNPPDDPPDCVLVDPPVPDDPPDDSDDPVPDDPVPDD

Organism: NCBI:txid481459